Protein AF-A0A8J3KCS4-F1 (afdb_monomer_lite)

Foldseek 3Di:
DDDDDDPPPVPLLQVQLVLLVVLLCLLPVPQLVVLVPDQAQDPSNLVSLVVSLVSLQVCLVSVDPVSVVLNVLSVVLSVCRNVVNSVSNNVSSVVSSVVSNCRSPDGPDPPPPPPPPDDPDDDDD

Structure (mmCIF, N/CA/C/O backbone):
data_AF-A0A8J3KCS4-F1
#
_entry.id   AF-A0A8J3KCS4-F1
#
loop_
_atom_site.group_PDB
_atom_site.id
_atom_site.type_symbol
_atom_site.label_atom_id
_atom_site.label_alt_id
_atom_site.label_comp_id
_atom_site.label_asym_id
_atom_site.label_entity_id
_atom_site.label_seq_id
_atom_site.pdbx_PDB_ins_code
_atom_site.Cartn_x
_atom_site.Cartn_y
_atom_site.Cartn_z
_atom_site.occupancy
_atom_site.B_iso_or_equiv
_atom_site.auth_seq_id
_atom_site.auth_comp_id
_atom_site.auth_asym_id
_atom_site.auth_atom_id
_atom_site.pdbx_PDB_model_num
ATOM 1 N N . MET A 1 1 ? 35.657 15.612 -27.849 1.00 50.19 1 MET A N 1
ATOM 2 C CA . MET A 1 1 ? 34.357 14.902 -27.858 1.00 50.19 1 MET A CA 1
ATOM 3 C C . MET A 1 1 ? 34.591 13.412 -28.071 1.00 50.19 1 MET A C 1
ATOM 5 O O . MET A 1 1 ? 34.916 13.033 -29.188 1.00 50.19 1 MET A O 1
ATOM 9 N N . ARG A 1 2 ? 34.515 12.596 -27.012 1.00 53.41 2 ARG A N 1
ATOM 10 C CA . ARG A 1 2 ? 34.306 11.131 -27.024 1.00 53.41 2 ARG A CA 1
ATOM 11 C C . ARG A 1 2 ? 34.453 10.611 -25.586 1.00 53.41 2 ARG A C 1
ATOM 13 O O . ARG A 1 2 ? 35.432 10.952 -24.937 1.00 53.41 2 ARG A O 1
ATOM 20 N N . GLY A 1 3 ? 33.507 9.787 -25.124 1.00 47.56 3 GLY A N 1
ATOM 21 C CA . GLY A 1 3 ? 33.759 8.844 -24.024 1.00 47.56 3 GLY A CA 1
ATOM 22 C C . GLY A 1 3 ? 33.026 9.048 -22.693 1.00 47.56 3 GLY A C 1
ATOM 23 O O . GLY A 1 3 ? 33.661 8.950 -21.655 1.00 47.56 3 GLY A O 1
ATOM 24 N N . LEU A 1 4 ? 31.707 9.268 -22.681 1.00 51.41 4 LEU A N 1
ATOM 25 C CA . LEU A 1 4 ? 30.894 9.105 -21.461 1.00 51.41 4 LEU A CA 1
ATOM 26 C C . LEU A 1 4 ? 29.549 8.455 -21.809 1.00 51.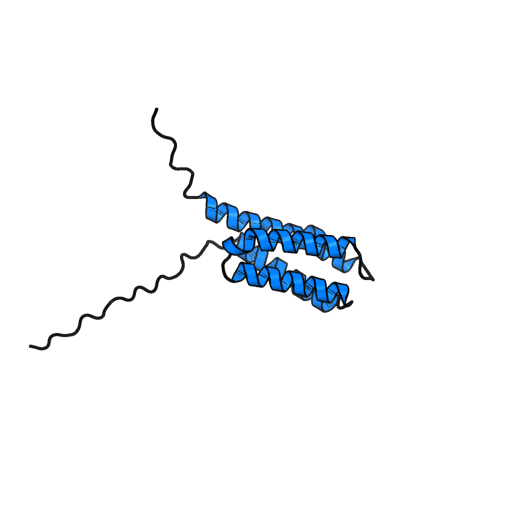41 4 LEU A C 1
ATOM 28 O O . LEU A 1 4 ? 28.532 9.136 -21.900 1.00 51.41 4 LEU A O 1
ATOM 32 N N . ARG A 1 5 ? 29.520 7.138 -22.057 1.00 54.06 5 ARG A N 1
ATOM 33 C CA . ARG A 1 5 ? 28.245 6.443 -22.324 1.00 54.06 5 ARG A CA 1
ATOM 34 C C . ARG A 1 5 ? 28.141 5.028 -21.747 1.00 54.06 5 ARG A C 1
ATOM 36 O O . ARG A 1 5 ? 27.484 4.178 -22.330 1.00 54.06 5 ARG A O 1
ATOM 43 N N . TRP A 1 6 ? 28.755 4.782 -20.585 1.00 49.56 6 TRP A N 1
ATOM 44 C CA . TRP A 1 6 ? 28.728 3.463 -19.922 1.00 49.56 6 TRP A CA 1
ATOM 45 C C . TRP A 1 6 ? 27.995 3.415 -18.564 1.00 49.56 6 TRP A C 1
ATOM 47 O O . TRP A 1 6 ? 27.843 2.337 -18.007 1.00 49.56 6 TRP A O 1
ATOM 57 N N . LYS A 1 7 ? 27.464 4.526 -18.024 1.00 48.66 7 LYS A N 1
ATOM 58 C CA . LYS A 1 7 ? 26.817 4.541 -16.684 1.00 48.66 7 LYS A CA 1
ATOM 59 C C . LYS A 1 7 ? 25.332 4.130 -16.635 1.00 48.66 7 LYS A C 1
ATOM 61 O O . LYS A 1 7 ? 24.694 4.295 -15.595 1.00 48.66 7 LYS A O 1
ATOM 66 N N . GLN A 1 8 ? 24.758 3.617 -17.725 1.00 51.81 8 GLN A N 1
ATOM 67 C CA . GLN A 1 8 ? 23.309 3.363 -17.817 1.00 51.81 8 GLN A CA 1
ATOM 68 C C . GLN A 1 8 ? 22.873 1.903 -17.613 1.00 51.81 8 GLN A C 1
ATOM 70 O O . GLN A 1 8 ? 21.688 1.676 -17.389 1.00 51.81 8 GLN A O 1
ATOM 75 N N . CYS A 1 9 ? 23.784 0.926 -17.573 1.00 44.69 9 CYS A N 1
ATOM 76 C CA . CYS A 1 9 ? 23.394 -0.485 -17.421 1.00 44.69 9 CYS A CA 1
ATOM 77 C C . CYS A 1 9 ? 23.197 -0.955 -15.960 1.00 44.69 9 CYS A C 1
ATOM 79 O O . CYS A 1 9 ? 22.581 -1.993 -15.747 1.00 44.69 9 CYS A O 1
ATOM 81 N N . GLU A 1 10 ? 23.630 -0.190 -14.947 1.00 49.97 10 GLU A N 1
ATOM 82 C CA . GLU A 1 10 ? 23.449 -0.525 -13.510 1.00 49.97 10 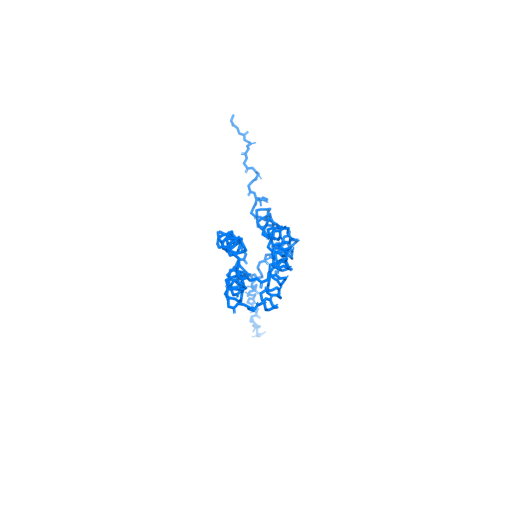GLU A CA 1
ATOM 83 C C . GLU A 1 10 ? 22.239 0.165 -12.840 1.00 49.97 10 GLU A C 1
ATOM 85 O O . GLU A 1 10 ? 21.895 -0.102 -11.684 1.00 49.97 10 GLU A O 1
ATOM 90 N N . GLN A 1 11 ? 21.567 1.069 -13.555 1.00 57.06 11 GLN A N 1
ATOM 91 C CA . GLN A 1 11 ? 20.536 1.950 -12.994 1.00 57.06 11 GLN A CA 1
ATOM 92 C C . GLN A 1 11 ? 19.191 1.271 -12.648 1.00 57.06 11 GLN A C 1
ATOM 94 O O . GLN A 1 11 ? 18.648 1.577 -11.583 1.00 57.06 11 GLN A O 1
ATOM 99 N N . PRO A 1 12 ? 18.624 0.349 -13.456 1.00 60.28 12 PRO A N 1
ATOM 100 C CA . PRO A 1 12 ? 17.255 -0.121 -13.219 1.00 60.28 12 PRO A CA 1
ATOM 101 C C . PRO A 1 12 ? 17.144 -1.036 -11.993 1.00 60.28 12 PRO A C 1
ATOM 103 O O . PRO A 1 12 ? 16.191 -0.932 -11.224 1.00 60.28 12 PRO A O 1
ATOM 106 N N . VAL A 1 13 ? 18.156 -1.875 -11.746 1.00 67.06 13 VAL A N 1
ATOM 107 C CA . VAL A 1 13 ? 18.213 -2.749 -10.561 1.00 67.06 13 VAL A CA 1
ATOM 108 C C . VAL A 1 13 ? 18.321 -1.929 -9.276 1.00 67.06 13 VAL A C 1
ATOM 110 O O . VAL A 1 13 ? 17.686 -2.234 -8.266 1.00 67.06 13 VAL A O 1
ATOM 113 N N . THR A 1 14 ? 19.101 -0.851 -9.327 1.00 77.38 14 THR A N 1
ATOM 114 C CA . THR A 1 14 ? 19.279 0.064 -8.200 1.00 77.38 14 THR A CA 1
ATOM 115 C C . THR A 1 14 ? 17.991 0.842 -7.912 1.00 77.38 14 THR A C 1
ATOM 117 O O . THR A 1 14 ? 17.617 0.991 -6.748 1.00 77.38 14 THR A O 1
ATOM 120 N N . ALA A 1 15 ? 17.274 1.282 -8.952 1.00 81.81 15 ALA A N 1
ATOM 121 C CA . ALA A 1 15 ? 15.989 1.967 -8.820 1.00 81.81 15 ALA A CA 1
ATOM 122 C C . ALA A 1 15 ? 14.897 1.056 -8.230 1.00 81.81 15 ALA A C 1
ATOM 124 O O . ALA A 1 15 ? 14.214 1.460 -7.290 1.00 81.81 15 ALA A O 1
ATOM 125 N N . LEU A 1 16 ? 14.795 -0.190 -8.710 1.00 86.50 16 LEU A N 1
ATOM 126 C CA . LEU A 1 16 ? 13.853 -1.202 -8.215 1.00 86.50 16 LEU A CA 1
ATOM 127 C C . LEU A 1 16 ? 13.994 -1.432 -6.707 1.00 86.50 16 LEU A C 1
ATOM 129 O O . LEU A 1 16 ? 13.022 -1.409 -5.948 1.00 86.50 16 LEU A O 1
ATOM 133 N N . ARG A 1 17 ? 15.238 -1.652 -6.275 1.00 90.12 17 ARG A N 1
ATOM 134 C CA . ARG A 1 17 ? 15.563 -1.943 -4.879 1.00 90.12 17 ARG A CA 1
ATOM 135 C C . ARG A 1 17 ? 15.322 -0.734 -3.988 1.00 90.12 17 ARG A C 1
ATOM 137 O O . ARG A 1 17 ? 14.808 -0.886 -2.883 1.00 90.12 17 ARG A O 1
ATOM 144 N N . ARG A 1 18 ? 15.647 0.467 -4.477 1.00 90.94 18 ARG A N 1
ATOM 145 C CA . ARG A 1 18 ? 15.422 1.720 -3.748 1.00 90.94 18 ARG A CA 1
ATOM 146 C C . ARG A 1 18 ? 13.936 2.017 -3.571 1.00 90.94 18 ARG A C 1
ATOM 148 O O . ARG A 1 18 ? 13.531 2.350 -2.464 1.00 90.94 18 ARG A O 1
ATOM 155 N N . ALA A 1 19 ? 13.123 1.830 -4.611 1.00 92.50 19 ALA A N 1
ATOM 156 C CA . ALA A 1 19 ? 11.674 1.987 -4.514 1.00 92.50 19 ALA A CA 1
ATOM 157 C C . ALA A 1 19 ? 11.070 1.026 -3.475 1.00 92.50 19 ALA A C 1
ATOM 159 O O . ALA A 1 19 ? 10.223 1.426 -2.675 1.00 92.50 19 ALA A O 1
ATOM 160 N N . ALA A 1 20 ? 11.552 -0.221 -3.437 1.00 94.88 20 ALA A N 1
ATOM 161 C CA . ALA A 1 20 ? 11.078 -1.216 -2.479 1.00 94.88 20 ALA A CA 1
ATOM 162 C C . ALA A 1 20 ? 11.527 -0.875 -1.051 1.00 94.88 20 ALA A C 1
ATOM 164 O O . ALA A 1 20 ? 10.746 -0.993 -0.111 1.00 94.88 20 ALA A O 1
ATOM 165 N N . TRP A 1 21 ? 12.761 -0.387 -0.891 1.00 95.19 21 TRP A N 1
ATOM 166 C CA . TRP A 1 21 ? 13.280 0.089 0.390 1.00 95.19 21 TRP A CA 1
ATOM 167 C C . TRP A 1 21 ? 12.495 1.292 0.926 1.00 95.19 21 TRP A C 1
ATOM 169 O O . TRP A 1 21 ? 12.115 1.297 2.091 1.00 95.19 21 TRP A O 1
ATOM 179 N N . HIS A 1 22 ? 12.193 2.283 0.082 1.00 94.38 22 HIS A N 1
ATOM 180 C CA . HIS A 1 22 ? 11.384 3.438 0.481 1.00 94.38 22 HIS A CA 1
ATOM 181 C C . HIS A 1 22 ? 9.969 3.023 0.893 1.00 94.38 22 HIS A C 1
ATOM 183 O O . HIS A 1 22 ? 9.491 3.461 1.935 1.00 94.38 22 HIS A O 1
ATOM 189 N N . GLY A 1 23 ? 9.331 2.122 0.136 1.00 95.44 23 GLY A N 1
ATOM 190 C CA . GLY A 1 23 ? 8.026 1.575 0.513 1.00 95.44 23 GLY A CA 1
ATOM 191 C C . GLY A 1 23 ? 8.082 0.814 1.840 1.00 95.44 23 GLY A C 1
ATOM 192 O O . GLY A 1 23 ? 7.210 0.978 2.687 1.00 95.44 23 GLY A O 1
ATOM 193 N N . TYR A 1 24 ? 9.132 0.015 2.059 1.00 96.81 24 TYR A N 1
ATOM 194 C CA . TYR A 1 24 ? 9.356 -0.660 3.336 1.00 96.81 24 TYR A CA 1
ATOM 195 C C . TYR A 1 24 ? 9.458 0.341 4.494 1.00 96.81 24 TYR A C 1
ATOM 197 O O . TYR A 1 24 ? 8.787 0.152 5.506 1.00 96.81 24 TYR A O 1
ATOM 205 N N . LEU A 1 25 ? 10.242 1.413 4.335 1.00 95.25 25 LEU A N 1
ATOM 206 C CA . LEU A 1 25 ? 10.384 2.458 5.350 1.00 95.25 25 LEU A CA 1
ATOM 207 C C . LEU A 1 25 ? 9.062 3.178 5.633 1.00 95.25 25 LEU A C 1
ATOM 209 O O . LEU A 1 25 ? 8.729 3.348 6.802 1.00 95.25 25 LEU A O 1
ATOM 213 N N . ALA A 1 26 ? 8.290 3.530 4.601 1.00 94.25 26 ALA A N 1
ATOM 214 C CA . ALA A 1 26 ? 6.964 4.129 4.770 1.00 94.25 26 ALA A CA 1
ATOM 215 C C . ALA A 1 26 ? 6.054 3.234 5.628 1.00 94.25 26 ALA A C 1
ATOM 217 O O . ALA A 1 26 ? 5.387 3.704 6.550 1.00 94.25 26 ALA A O 1
ATOM 218 N N . VAL A 1 27 ? 6.104 1.916 5.403 1.00 95.00 27 VAL A N 1
ATOM 219 C CA . VAL A 1 27 ? 5.338 0.968 6.212 1.00 95.00 27 VAL A CA 1
ATOM 220 C C . VAL A 1 27 ? 5.861 0.874 7.646 1.00 95.00 27 VAL A C 1
ATOM 222 O O . VAL A 1 27 ? 5.073 0.962 8.580 1.00 95.00 27 VAL A O 1
ATOM 225 N N . ILE A 1 28 ? 7.159 0.642 7.857 1.00 93.62 28 ILE A N 1
ATOM 226 C CA . ILE A 1 28 ? 7.669 0.330 9.202 1.00 93.62 28 ILE A CA 1
ATOM 227 C C . ILE A 1 28 ? 7.846 1.552 10.104 1.00 93.62 28 ILE A C 1
ATOM 229 O O . ILE A 1 28 ? 7.749 1.402 11.320 1.00 93.62 28 ILE A O 1
ATOM 233 N N . ALA A 1 29 ? 8.120 2.725 9.531 1.00 88.00 29 ALA A N 1
ATOM 234 C CA . ALA A 1 29 ? 8.382 3.951 10.279 1.00 88.00 29 ALA A CA 1
ATOM 235 C C . ALA A 1 29 ? 7.152 4.862 10.384 1.00 88.00 29 ALA A C 1
ATOM 237 O O . ALA A 1 29 ? 7.064 5.616 11.345 1.00 88.00 29 ALA A O 1
ATOM 238 N N . GLY A 1 30 ? 6.215 4.786 9.433 1.00 87.12 30 GLY A N 1
ATOM 239 C CA . GLY A 1 30 ? 4.982 5.579 9.451 1.00 87.12 30 GLY A CA 1
ATOM 240 C C . GLY A 1 30 ? 3.763 4.730 9.793 1.00 87.12 30 GLY A C 1
ATOM 241 O O . GLY A 1 30 ? 3.227 4.785 10.900 1.00 87.12 30 GLY A O 1
ATOM 242 N N . LEU A 1 31 ? 3.353 3.892 8.843 1.00 89.31 31 LEU A N 1
ATOM 243 C CA . LEU A 1 31 ? 2.049 3.232 8.871 1.00 89.31 31 LEU A CA 1
ATOM 244 C C . LEU A 1 31 ? 1.888 2.211 10.014 1.00 89.31 31 LEU A C 1
ATOM 246 O O . LEU A 1 31 ? 0.854 2.162 10.673 1.00 89.31 31 LEU A O 1
ATOM 250 N N . ALA A 1 32 ? 2.895 1.375 10.274 1.00 88.94 32 ALA A N 1
ATOM 251 C CA . ALA A 1 32 ? 2.805 0.319 11.282 1.00 88.94 32 ALA A CA 1
ATOM 252 C C . ALA A 1 32 ? 2.764 0.843 12.732 1.00 88.94 32 ALA A C 1
ATOM 254 O O . ALA A 1 32 ? 2.020 0.256 13.521 1.00 88.94 32 ALA A O 1
ATOM 255 N N . PRO A 1 33 ? 3.526 1.887 13.115 1.00 87.62 33 PRO A N 1
ATOM 256 C CA . PRO A 1 33 ? 3.317 2.600 14.374 1.00 87.62 33 PRO A CA 1
ATOM 257 C C . PRO A 1 33 ? 1.925 3.231 14.458 1.00 87.62 33 PRO A C 1
ATOM 259 O O . PRO A 1 33 ? 1.191 2.942 15.399 1.00 87.62 33 PRO A O 1
ATOM 262 N N . ALA A 1 34 ? 1.510 3.976 13.429 1.00 86.25 34 ALA A N 1
ATOM 263 C CA . ALA A 1 34 ? 0.219 4.663 13.426 1.00 86.25 34 ALA A CA 1
ATOM 264 C C . ALA A 1 34 ? -0.969 3.688 13.568 1.00 86.25 34 ALA A C 1
ATOM 266 O O . ALA A 1 34 ? -1.922 3.951 14.290 1.00 86.25 34 ALA A O 1
ATOM 267 N N . LEU A 1 35 ? -0.887 2.492 12.979 1.00 86.81 35 LEU A N 1
ATOM 268 C CA . LEU A 1 35 ? -1.899 1.444 13.156 1.00 86.81 35 LEU A CA 1
ATOM 269 C C . LEU A 1 35 ? -2.020 0.909 14.593 1.00 86.81 35 LEU A C 1
ATOM 271 O O . LEU A 1 35 ? -3.071 0.370 14.939 1.00 86.81 35 LEU A O 1
ATOM 275 N N . ARG A 1 36 ? -0.961 0.993 15.410 1.00 84.88 36 ARG A N 1
ATOM 276 C CA . ARG A 1 36 ? -0.974 0.516 16.806 1.00 84.88 36 ARG A CA 1
ATOM 277 C C . ARG A 1 36 ? -1.558 1.539 17.766 1.00 84.88 36 ARG A C 1
ATOM 279 O O . ARG A 1 36 ? -2.199 1.140 18.733 1.00 84.88 36 ARG A O 1
ATOM 286 N N . ASP A 1 37 ? -1.319 2.816 17.499 1.00 81.75 37 ASP A N 1
ATOM 287 C CA . ASP A 1 37 ? -1.607 3.893 18.447 1.00 81.75 37 ASP A CA 1
ATOM 288 C C . ASP A 1 37 ? -3.040 4.432 18.316 1.00 81.75 37 ASP A C 1
ATOM 290 O O . ASP A 1 37 ? -3.514 5.177 19.173 1.00 81.75 37 ASP A O 1
ATOM 294 N N . VAL A 1 38 ? -3.762 4.030 17.267 1.00 78.69 38 VAL A N 1
ATOM 295 C CA . VAL A 1 38 ? -5.077 4.578 16.938 1.00 78.69 38 VAL A CA 1
ATOM 296 C C . VAL A 1 38 ? -6.198 3.572 17.223 1.00 78.69 38 VAL A C 1
ATOM 298 O O . VAL A 1 38 ? -6.238 2.467 16.672 1.00 78.69 38 VAL A O 1
ATOM 301 N N . SER A 1 39 ? -7.166 4.001 18.036 1.00 69.25 39 SER A N 1
ATOM 302 C CA . SER A 1 39 ? -8.327 3.218 18.489 1.00 69.25 39 SER A CA 1
ATOM 303 C C . SER A 1 39 ? -9.565 3.310 17.579 1.00 69.25 39 SER A C 1
ATOM 305 O O . SER A 1 39 ? -10.436 2.446 17.658 1.00 69.25 39 SER A O 1
ATOM 307 N N . 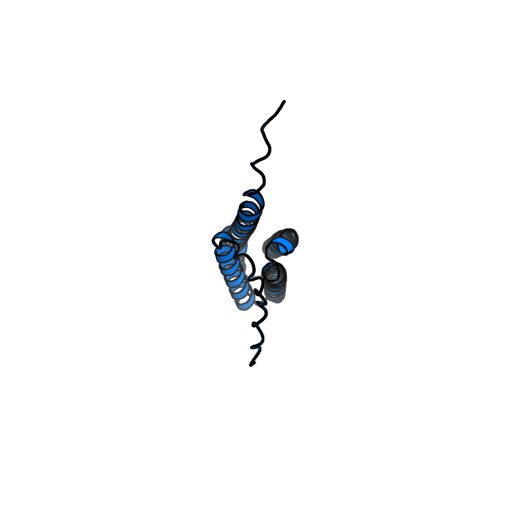THR A 1 40 ? -9.636 4.288 16.672 1.00 71.06 40 THR A N 1
ATOM 308 C CA . THR A 1 40 ? -10.713 4.456 15.673 1.00 71.06 40 THR A CA 1
ATOM 309 C C . THR A 1 40 ? -10.145 4.646 14.262 1.00 71.06 40 THR A C 1
ATOM 311 O O . THR A 1 40 ? -8.931 4.767 14.096 1.00 71.06 40 THR A O 1
ATOM 314 N N . PRO A 1 41 ? -10.946 4.590 13.183 1.00 72.62 41 PRO A N 1
ATOM 315 C CA . PRO A 1 41 ? -10.511 5.070 11.870 1.00 72.62 41 PRO A CA 1
ATOM 316 C C . PRO A 1 41 ? -9.993 6.498 11.996 1.00 72.62 41 PRO A C 1
ATOM 318 O O . PRO A 1 41 ? -10.643 7.340 12.609 1.00 72.62 41 PRO A O 1
ATOM 321 N N . ASP A 1 42 ? -8.789 6.715 11.487 1.00 86.69 42 ASP A N 1
ATOM 322 C CA . ASP A 1 42 ? -8.066 7.972 11.592 1.00 86.69 42 ASP A CA 1
ATOM 323 C C . ASP A 1 42 ? -7.660 8.414 10.189 1.00 86.69 42 ASP A C 1
ATOM 325 O O . ASP A 1 42 ? -7.219 7.610 9.354 1.00 86.69 42 ASP A O 1
ATOM 329 N N . GLU A 1 43 ? -7.895 9.693 9.913 1.00 88.12 43 GLU A N 1
ATOM 330 C CA . GLU A 1 43 ? -7.674 10.278 8.595 1.00 88.12 43 GLU A CA 1
ATOM 331 C C . GLU A 1 43 ? -6.190 10.277 8.225 1.00 88.12 43 GLU A C 1
ATOM 333 O O . GLU A 1 43 ? -5.864 10.037 7.062 1.00 88.12 43 GLU A O 1
ATOM 338 N N . GLN A 1 44 ? -5.287 10.446 9.199 1.00 89.50 44 GLN A N 1
ATOM 339 C CA . GLN A 1 44 ? -3.848 10.388 8.958 1.00 89.50 44 GLN A CA 1
ATOM 340 C C . GLN A 1 44 ? -3.438 8.982 8.518 1.00 89.50 44 GLN A C 1
ATOM 342 O O . GLN A 1 44 ? -2.739 8.837 7.520 1.00 89.50 44 GLN A O 1
ATOM 347 N N . VAL A 1 45 ? -3.909 7.931 9.195 1.00 90.88 45 VAL A N 1
ATOM 348 C CA . VAL A 1 45 ? -3.608 6.545 8.785 1.00 90.88 45 VAL A CA 1
ATOM 349 C C . VAL A 1 45 ? -4.153 6.240 7.386 1.00 90.88 45 VAL A C 1
ATOM 351 O O . VAL A 1 45 ? -3.480 5.594 6.583 1.00 90.88 45 VAL A O 1
ATOM 354 N N . THR A 1 46 ? -5.347 6.741 7.067 1.00 91.56 46 THR A N 1
ATOM 355 C CA . THR A 1 46 ? -5.950 6.590 5.731 1.00 91.56 46 THR A CA 1
ATOM 356 C C . THR A 1 46 ? -5.126 7.322 4.662 1.00 91.56 46 THR A C 1
ATOM 358 O O . THR A 1 46 ? -4.871 6.784 3.582 1.00 91.56 46 THR A O 1
ATOM 361 N N . ALA A 1 47 ? -4.627 8.523 4.966 1.00 91.62 47 ALA A N 1
ATOM 362 C CA . ALA A 1 47 ? -3.738 9.270 4.079 1.00 91.62 47 ALA A CA 1
ATOM 363 C C . ALA A 1 47 ? -2.392 8.554 3.861 1.00 91.62 47 ALA A C 1
ATOM 365 O O . ALA A 1 47 ? -1.902 8.503 2.732 1.00 91.62 47 ALA A O 1
ATOM 366 N N . GLU A 1 48 ? -1.820 7.945 4.902 1.00 92.81 48 GLU A N 1
ATOM 367 C CA . GLU A 1 48 ? -0.600 7.130 4.802 1.00 92.81 48 GLU A CA 1
ATOM 368 C C . GLU A 1 48 ? -0.815 5.898 3.905 1.00 92.81 48 GLU A C 1
ATOM 370 O O . GLU A 1 4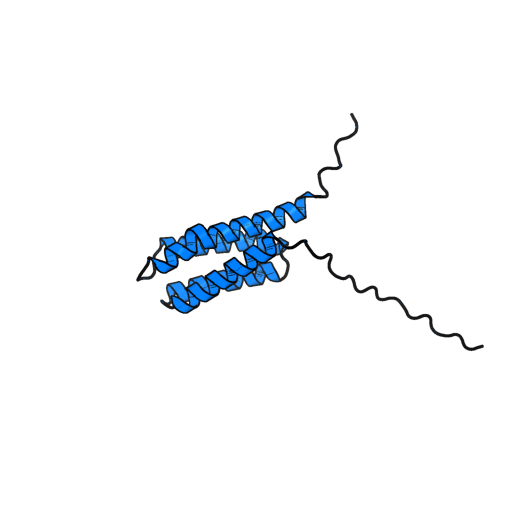8 ? 0.030 5.584 3.060 1.00 92.81 48 GLU A O 1
ATOM 375 N N . PHE A 1 49 ? -1.968 5.225 4.014 1.00 94.56 49 PHE A N 1
ATOM 376 C CA . PHE A 1 49 ? -2.337 4.147 3.090 1.00 94.56 49 PHE A CA 1
ATOM 377 C C . PHE A 1 49 ? -2.451 4.637 1.645 1.00 94.56 49 PHE A C 1
ATOM 379 O O . PHE A 1 49 ? -1.931 3.979 0.741 1.00 94.56 49 PHE A O 1
ATOM 386 N N . ALA A 1 50 ? -3.080 5.791 1.413 1.00 93.69 50 ALA A N 1
ATOM 387 C CA . ALA A 1 50 ? -3.208 6.370 0.080 1.00 93.69 50 ALA A CA 1
ATOM 388 C C . ALA A 1 50 ? -1.840 6.738 -0.521 1.00 93.69 50 ALA A C 1
ATOM 390 O O . ALA A 1 50 ? -1.557 6.403 -1.676 1.00 93.69 50 ALA A O 1
ATOM 391 N N . ALA A 1 51 ? -0.960 7.360 0.268 1.00 94.44 51 ALA A N 1
ATOM 392 C CA . ALA A 1 51 ? 0.399 7.704 -0.145 1.00 94.44 51 ALA A CA 1
ATOM 393 C C . ALA A 1 51 ? 1.220 6.452 -0.491 1.00 94.44 51 ALA A C 1
ATOM 395 O O . ALA A 1 51 ? 1.878 6.395 -1.536 1.00 94.44 51 ALA A O 1
ATOM 396 N N . LEU A 1 52 ? 1.131 5.411 0.342 1.00 96.00 52 LEU A N 1
ATOM 397 C CA . LEU A 1 52 ? 1.763 4.125 0.075 1.00 96.00 52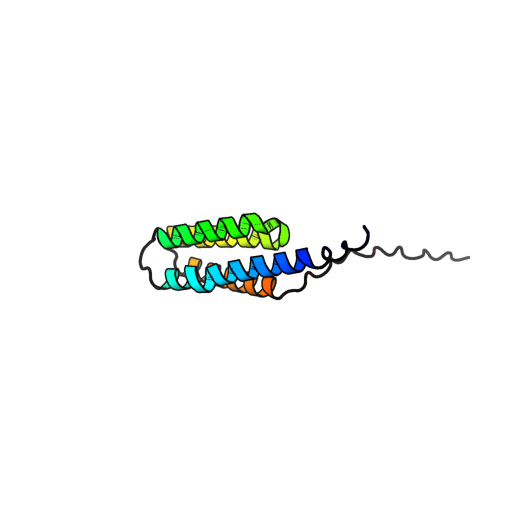 LEU A CA 1
ATOM 398 C C . LEU A 1 52 ? 1.193 3.465 -1.186 1.00 96.00 52 LEU A C 1
ATOM 400 O O . LEU A 1 52 ? 1.956 2.987 -2.023 1.00 96.00 52 LEU A O 1
ATOM 404 N N . GLY A 1 53 ? -0.129 3.460 -1.349 1.00 95.62 53 GLY A N 1
ATOM 405 C CA . GLY A 1 53 ? -0.804 2.930 -2.531 1.00 95.62 53 GLY A CA 1
ATOM 406 C C . GLY A 1 53 ? -0.335 3.614 -3.814 1.00 95.62 53 GLY A C 1
ATOM 407 O O . GLY A 1 53 ? 0.015 2.931 -4.777 1.00 95.62 53 GLY A O 1
ATOM 408 N N . ALA A 1 54 ? -0.234 4.945 -3.808 1.00 95.75 54 ALA A N 1
ATOM 409 C CA . ALA A 1 54 ? 0.282 5.722 -4.931 1.00 95.75 54 ALA A CA 1
ATOM 410 C C . ALA A 1 54 ? 1.748 5.380 -5.246 1.00 95.75 54 ALA A C 1
ATOM 412 O O . ALA A 1 54 ? 2.079 5.108 -6.402 1.00 95.75 54 ALA A O 1
ATOM 413 N N . HIS A 1 55 ? 2.615 5.313 -4.228 1.00 95.00 55 HIS A N 1
ATOM 414 C CA . HIS A 1 55 ? 4.017 4.900 -4.387 1.00 95.00 55 HIS A CA 1
ATOM 415 C C . HIS A 1 55 ? 4.131 3.506 -5.013 1.00 95.00 55 HIS A C 1
ATOM 417 O O . HIS A 1 55 ? 4.875 3.299 -5.973 1.00 95.00 55 HIS A O 1
ATOM 423 N N . LEU A 1 56 ? 3.361 2.543 -4.502 1.00 95.50 56 LEU A N 1
ATOM 424 C CA . LEU A 1 56 ? 3.341 1.181 -5.028 1.00 95.50 56 LEU A CA 1
ATOM 425 C C . LEU A 1 56 ? 2.822 1.137 -6.464 1.00 95.50 56 LEU A C 1
ATOM 427 O O . LEU A 1 56 ? 3.387 0.410 -7.274 1.00 95.50 56 LEU A O 1
ATOM 431 N N . HIS A 1 57 ? 1.798 1.923 -6.793 1.00 95.25 57 HIS A N 1
ATOM 432 C CA . HIS A 1 57 ? 1.225 1.972 -8.134 1.00 95.25 57 HIS A CA 1
ATOM 433 C C . HIS A 1 57 ? 2.223 2.521 -9.161 1.00 95.25 57 HIS A C 1
ATOM 435 O O . HIS A 1 57 ? 2.444 1.895 -10.197 1.00 95.25 57 HIS A O 1
ATOM 441 N N . VAL A 1 58 ? 2.898 3.631 -8.840 1.00 94.44 58 VAL A N 1
ATOM 442 C CA . VAL A 1 58 ? 3.933 4.241 -9.695 1.00 94.44 58 VAL A CA 1
ATOM 443 C C . VAL A 1 58 ? 5.070 3.259 -9.996 1.00 94.44 58 VAL A C 1
ATOM 445 O O . VAL A 1 58 ? 5.615 3.251 -11.100 1.00 94.44 58 VAL A O 1
ATOM 448 N N . HIS A 1 59 ? 5.422 2.404 -9.034 1.00 92.94 59 HIS A N 1
ATOM 449 C CA . HIS A 1 59 ? 6.528 1.457 -9.167 1.00 92.94 59 HIS A CA 1
ATOM 450 C C . HIS A 1 59 ? 6.102 0.023 -9.508 1.00 92.94 59 HIS A C 1
ATOM 452 O O . HIS A 1 59 ? 6.971 -0.825 -9.715 1.00 92.94 59 HIS A O 1
ATOM 458 N N . ALA A 1 60 ? 4.802 -0.260 -9.632 1.00 90.19 60 ALA A N 1
ATOM 459 C CA . ALA A 1 60 ? 4.286 -1.618 -9.800 1.00 90.19 60 ALA A CA 1
ATOM 460 C C . ALA A 1 60 ? 4.883 -2.319 -11.027 1.00 90.19 60 ALA A C 1
ATOM 462 O O . ALA A 1 60 ? 5.335 -3.460 -10.933 1.00 90.19 60 ALA A O 1
ATOM 463 N N . GLY A 1 61 ? 4.971 -1.606 -12.154 1.00 87.56 61 GLY A N 1
ATOM 464 C CA . GLY A 1 61 ? 5.541 -2.140 -13.393 1.00 87.56 61 GLY A CA 1
ATOM 465 C C . GLY A 1 61 ? 7.007 -2.570 -13.269 1.00 87.56 61 GLY A C 1
ATOM 466 O O . GLY A 1 61 ? 7.460 -3.416 -14.033 1.00 87.56 61 GLY A O 1
ATOM 467 N N . LEU A 1 62 ? 7.743 -2.047 -12.282 1.00 85.31 62 LEU A N 1
ATOM 468 C CA . LEU A 1 62 ? 9.140 -2.410 -12.054 1.00 85.31 62 LEU A CA 1
ATOM 469 C C . LEU A 1 62 ? 9.276 -3.800 -11.408 1.00 85.31 62 LEU A C 1
ATOM 471 O O . LEU A 1 62 ? 10.252 -4.498 -11.675 1.00 85.31 62 LEU A O 1
ATOM 475 N N . TRP A 1 63 ? 8.306 -4.220 -10.588 1.00 86.12 63 TRP A N 1
ATOM 476 C CA . TRP A 1 63 ? 8.321 -5.509 -9.876 1.00 86.12 63 TRP A CA 1
ATOM 477 C C . TRP A 1 63 ? 7.542 -6.624 -10.599 1.00 86.12 63 TRP A C 1
ATOM 479 O O . TRP A 1 63 ? 7.413 -7.723 -10.065 1.00 86.12 63 TRP A O 1
ATOM 489 N N . GLY A 1 64 ? 7.012 -6.374 -11.800 1.00 87.94 64 GLY A N 1
ATOM 490 C CA . GLY A 1 64 ? 6.189 -7.348 -12.524 1.00 87.94 64 GLY A CA 1
ATOM 491 C C . GLY A 1 64 ? 4.917 -7.711 -11.749 1.00 87.94 64 GLY A C 1
ATOM 492 O O . GLY A 1 64 ? 4.252 -6.837 -11.191 1.00 87.94 64 GLY A O 1
ATOM 493 N N . GLU A 1 65 ? 4.580 -9.003 -11.675 1.00 89.50 65 GLU A N 1
ATOM 494 C CA . GLU A 1 65 ? 3.394 -9.466 -10.934 1.00 89.50 65 GLU A CA 1
ATOM 495 C C . GLU A 1 65 ? 3.407 -9.074 -9.453 1.00 89.50 65 GLU A C 1
ATOM 49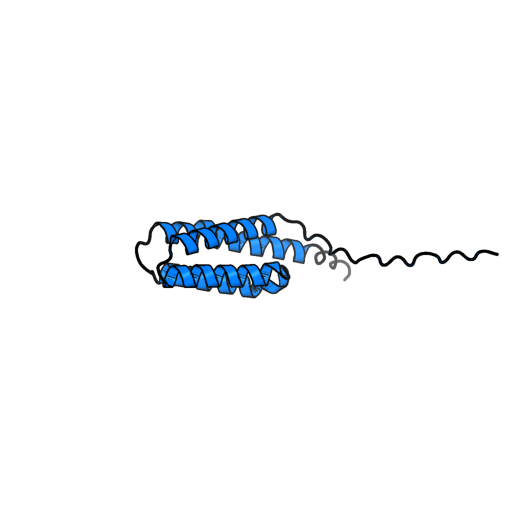7 O O . GLU A 1 65 ? 2.348 -8.828 -8.871 1.00 89.50 65 GLU A O 1
ATOM 502 N N . ASP A 1 66 ? 4.590 -8.991 -8.835 1.00 90.12 66 ASP A N 1
ATOM 503 C CA . ASP A 1 66 ? 4.699 -8.577 -7.439 1.00 90.12 66 ASP A CA 1
ATOM 504 C C . ASP A 1 66 ? 4.160 -7.163 -7.233 1.00 90.12 66 ASP A C 1
ATOM 506 O O . ASP A 1 66 ? 3.518 -6.900 -6.221 1.00 90.12 66 ASP A O 1
ATOM 510 N N . GLY A 1 67 ? 4.355 -6.261 -8.197 1.00 91.56 67 GLY A N 1
ATOM 511 C CA . GLY A 1 67 ? 3.909 -4.878 -8.075 1.00 91.56 67 GLY A CA 1
ATOM 512 C C . GLY A 1 67 ? 2.396 -4.751 -7.943 1.00 91.56 67 GLY A C 1
ATOM 513 O O . GLY A 1 67 ? 1.908 -4.100 -7.021 1.00 91.56 67 GLY A O 1
ATOM 514 N N . LEU A 1 68 ? 1.645 -5.434 -8.809 1.00 92.81 68 LEU A N 1
ATOM 515 C CA . LEU A 1 68 ? 0.180 -5.432 -8.752 1.00 92.81 68 LEU A CA 1
ATOM 516 C C . LEU A 1 68 ? -0.342 -6.094 -7.473 1.00 92.81 68 LEU A C 1
ATOM 518 O O . LEU A 1 68 ? -1.295 -5.604 -6.865 1.00 92.81 68 LEU A O 1
ATOM 522 N N . ARG A 1 69 ? 0.312 -7.172 -7.018 1.00 95.56 69 ARG A N 1
ATOM 523 C CA . ARG A 1 69 ? -0.033 -7.826 -5.747 1.00 95.56 69 ARG A CA 1
ATOM 524 C C . ARG A 1 69 ? 0.189 -6.894 -4.558 1.00 95.56 69 ARG A C 1
ATOM 526 O O . ARG A 1 69 ? -0.660 -6.843 -3.676 1.00 95.56 69 ARG A O 1
ATOM 533 N N . LEU A 1 70 ? 1.287 -6.137 -4.534 1.00 96.38 70 LEU A N 1
ATOM 534 C CA . LEU A 1 70 ? 1.561 -5.162 -3.474 1.00 96.38 70 LEU A CA 1
ATOM 535 C C . LEU A 1 70 ? 0.490 -4.065 -3.425 1.00 96.38 70 LEU A C 1
ATOM 537 O O . LEU A 1 70 ? 0.000 -3.756 -2.341 1.00 96.38 70 LEU A O 1
ATOM 541 N N . VAL A 1 71 ? 0.084 -3.524 -4.581 1.00 96.50 71 VAL A N 1
ATOM 542 C CA . VAL A 1 71 ? -0.999 -2.527 -4.668 1.00 96.50 71 VAL A CA 1
ATOM 543 C C . VAL A 1 71 ? -2.310 -3.096 -4.121 1.00 96.50 71 VAL A C 1
ATOM 545 O O . VAL A 1 71 ? -2.954 -2.463 -3.287 1.00 96.50 71 VAL A O 1
ATOM 548 N N . ALA A 1 72 ? -2.684 -4.311 -4.531 1.00 96.56 72 ALA A N 1
ATOM 549 C CA . ALA A 1 72 ? -3.908 -4.956 -4.061 1.00 96.56 72 ALA A CA 1
ATOM 550 C C . ALA A 1 72 ? -3.884 -5.234 -2.547 1.00 96.56 72 ALA A C 1
ATOM 552 O O . ALA A 1 72 ? -4.884 -5.022 -1.862 1.00 96.56 72 ALA A O 1
ATOM 553 N N . VAL A 1 73 ? -2.743 -5.675 -2.006 1.00 97.44 73 VAL A N 1
ATOM 554 C CA . VAL A 1 73 ? -2.576 -5.906 -0.562 1.00 97.44 73 VAL A CA 1
ATOM 555 C C . VAL A 1 73 ? -2.673 -4.597 0.222 1.00 97.44 73 VAL A C 1
ATOM 557 O O . VAL A 1 73 ? -3.338 -4.579 1.255 1.00 97.44 73 VAL A O 1
ATOM 560 N N . ALA A 1 74 ? -2.067 -3.509 -0.264 1.00 96.75 74 ALA A N 1
ATOM 561 C CA . ALA A 1 74 ? -2.165 -2.196 0.373 1.00 96.75 74 ALA A CA 1
ATOM 562 C C . ALA A 1 74 ? -3.613 -1.679 0.387 1.00 96.75 74 ALA A C 1
ATOM 564 O O . ALA A 1 74 ? -4.117 -1.322 1.448 1.00 96.75 74 ALA A O 1
ATOM 565 N N . ALA A 1 75 ? -4.315 -1.748 -0.749 1.00 96.75 75 ALA A N 1
ATOM 566 C CA . ALA A 1 75 ? -5.725 -1.365 -0.838 1.00 96.75 75 ALA A CA 1
ATOM 567 C C . ALA A 1 75 ? -6.624 -2.223 0.070 1.00 96.75 75 ALA A C 1
ATOM 569 O O . ALA A 1 75 ? -7.568 -1.727 0.681 1.00 96.75 75 ALA A O 1
ATOM 570 N N . ARG A 1 76 ? -6.331 -3.524 0.202 1.00 97.81 76 ARG A N 1
ATOM 571 C CA . ARG A 1 76 ? -7.086 -4.402 1.103 1.00 97.81 76 ARG A CA 1
ATOM 572 C C . ARG A 1 76 ? -6.821 -4.089 2.575 1.00 97.81 76 ARG A C 1
ATOM 574 O O . ARG A 1 76 ? -7.757 -4.152 3.367 1.00 97.81 76 ARG A O 1
ATOM 581 N N . ALA A 1 77 ? -5.577 -3.779 2.936 1.00 96.25 77 ALA A N 1
ATOM 582 C CA . ALA A 1 77 ? -5.213 -3.385 4.294 1.00 96.25 77 ALA A CA 1
ATOM 583 C C . ALA A 1 77 ? -5.902 -2.076 4.710 1.00 96.25 77 ALA A C 1
ATOM 585 O O . ALA A 1 77 ? -6.399 -1.990 5.834 1.00 96.25 77 ALA A O 1
ATOM 586 N N . ASP A 1 78 ? -5.990 -1.113 3.792 1.00 95.94 78 ASP A N 1
ATOM 587 C CA . ASP A 1 78 ? -6.736 0.134 3.973 1.00 95.94 78 ASP A CA 1
ATOM 588 C C . ASP A 1 78 ? -8.240 -0.128 4.148 1.00 95.94 78 ASP A C 1
ATOM 590 O O . ASP A 1 78 ? -8.835 0.236 5.160 1.00 95.94 78 ASP A O 1
ATOM 594 N N . ALA A 1 79 ? -8.851 -0.900 3.243 1.00 96.00 79 ALA A N 1
ATOM 595 C CA . ALA A 1 79 ? -10.267 -1.255 3.350 1.00 96.00 79 ALA A CA 1
ATOM 596 C C . ALA A 1 79 ? -10.610 -1.971 4.673 1.00 96.00 79 ALA A C 1
ATOM 598 O O . ALA A 1 79 ? -11.661 -1.720 5.260 1.00 96.00 79 ALA A O 1
ATOM 599 N N . MET A 1 80 ? -9.725 -2.847 5.164 1.00 95.38 80 MET A N 1
ATOM 600 C CA . MET A 1 80 ? -9.865 -3.476 6.484 1.00 95.38 80 MET A CA 1
ATOM 601 C C . MET A 1 80 ? -9.782 -2.447 7.614 1.00 95.38 80 MET A C 1
ATOM 603 O O . MET A 1 80 ? -10.600 -2.483 8.529 1.00 95.38 80 MET A O 1
ATOM 607 N N . PHE A 1 81 ? -8.841 -1.506 7.539 1.00 93.88 81 PHE A N 1
ATOM 608 C CA . PHE A 1 81 ? -8.694 -0.444 8.532 1.00 93.88 81 PHE A CA 1
ATOM 609 C C . PHE A 1 81 ? -9.937 0.451 8.621 1.00 93.88 81 PHE A C 1
ATOM 611 O O . PHE A 1 81 ? -10.423 0.704 9.729 1.00 93.88 81 PHE A O 1
ATOM 618 N N . VAL A 1 82 ? -10.462 0.879 7.468 1.00 92.81 82 VAL A N 1
ATOM 619 C CA . VAL A 1 82 ? -11.681 1.695 7.346 1.00 92.81 82 VAL A CA 1
ATOM 620 C C . VAL A 1 82 ? -12.904 0.940 7.869 1.00 92.81 82 VAL A C 1
ATOM 622 O O . VAL A 1 82 ? -13.734 1.519 8.563 1.00 92.81 82 VAL A O 1
ATOM 625 N N . ALA A 1 83 ? -12.988 -0.370 7.618 1.00 93.44 83 ALA A N 1
ATOM 626 C CA . ALA A 1 83 ? -14.038 -1.233 8.159 1.00 93.44 83 ALA A CA 1
ATOM 627 C C . ALA A 1 83 ? -13.886 -1.540 9.666 1.00 93.44 83 ALA A C 1
ATOM 629 O O . ALA A 1 83 ? -14.737 -2.219 10.239 1.00 93.44 83 ALA A O 1
ATOM 630 N N . GLY A 1 84 ? -12.810 -1.077 10.311 1.00 91.56 84 GLY A N 1
ATOM 631 C CA . GLY A 1 84 ? -12.524 -1.325 11.727 1.00 91.56 84 GLY A CA 1
ATOM 632 C C . GLY A 1 84 ? -11.785 -2.639 12.023 1.00 91.56 84 GLY A C 1
ATOM 633 O O . GLY A 1 84 ? -11.458 -2.898 13.180 1.00 91.56 84 GLY A O 1
ATOM 634 N N . ASP A 1 85 ? -11.444 -3.446 11.013 1.00 92.81 85 ASP A N 1
ATOM 635 C CA . ASP A 1 85 ? -10.628 -4.659 11.160 1.00 92.81 85 ASP A CA 1
ATOM 636 C C . ASP A 1 85 ? -9.132 -4.318 11.284 1.00 92.81 85 ASP A C 1
ATOM 638 O O . ASP A 1 85 ? -8.334 -4.396 10.341 1.00 92.81 85 ASP A O 1
ATOM 642 N N . ARG A 1 86 ? -8.738 -3.927 12.499 1.00 89.56 86 ARG A N 1
ATOM 643 C CA . ARG A 1 86 ? -7.351 -3.572 12.837 1.00 89.56 86 ARG A CA 1
ATOM 644 C C . ARG A 1 86 ? -6.403 -4.749 12.717 1.00 89.56 86 ARG A C 1
ATOM 646 O O . ARG A 1 86 ? -5.291 -4.598 12.212 1.00 89.56 86 ARG A O 1
ATOM 653 N N . THR A 1 87 ? -6.825 -5.918 13.188 1.00 92.12 87 THR A N 1
ATOM 654 C CA . THR A 1 87 ? -5.983 -7.113 13.189 1.00 92.12 87 THR A CA 1
ATOM 655 C C . THR A 1 87 ? -5.676 -7.545 11.761 1.00 92.12 87 THR A C 1
ATOM 657 O O . THR A 1 87 ? -4.502 -7.739 11.435 1.00 92.12 87 THR A O 1
ATOM 660 N N . GLY A 1 88 ? -6.691 -7.617 10.896 1.00 94.50 88 GLY A N 1
ATOM 661 C CA . GLY A 1 88 ? -6.523 -7.916 9.477 1.00 94.50 88 GLY A CA 1
ATOM 662 C C . GLY A 1 88 ? -5.630 -6.893 8.780 1.00 94.50 88 GLY A C 1
ATOM 663 O O . GLY A 1 88 ? -4.647 -7.268 8.132 1.00 94.50 88 GLY A O 1
ATOM 664 N N . SER A 1 89 ? -5.887 -5.600 9.002 1.00 95.12 89 SER A N 1
ATOM 665 C CA . SER A 1 89 ? -5.071 -4.520 8.437 1.00 95.12 89 SER A CA 1
ATOM 666 C C . SER A 1 89 ? -3.598 -4.592 8.870 1.00 95.12 89 SER A C 1
ATOM 668 O O . SER A 1 89 ? -2.694 -4.523 8.031 1.00 95.12 89 SER A O 1
ATOM 670 N N . MET A 1 90 ? -3.315 -4.822 10.158 1.00 93.75 90 MET A N 1
ATOM 671 C CA . MET A 1 90 ? -1.948 -4.984 10.668 1.00 93.75 90 MET A CA 1
ATOM 672 C C . MET A 1 90 ? -1.247 -6.217 10.093 1.00 93.75 90 MET A C 1
ATOM 674 O O . MET A 1 90 ? -0.046 -6.165 9.813 1.00 93.75 90 MET A O 1
ATOM 678 N N . VAL A 1 91 ? -1.959 -7.336 9.935 1.00 95.75 91 VAL A N 1
ATOM 679 C CA . VAL A 1 91 ? -1.399 -8.560 9.342 1.00 95.75 91 VAL A CA 1
ATOM 680 C C . VAL A 1 91 ? -0.987 -8.306 7.894 1.00 95.75 91 VAL A C 1
ATOM 682 O O . VAL A 1 91 ? 0.149 -8.615 7.524 1.00 95.75 91 VAL A O 1
ATOM 685 N N . LEU A 1 92 ? -1.858 -7.685 7.096 1.00 96.88 92 LEU A N 1
ATOM 686 C CA . LEU A 1 92 ? -1.552 -7.362 5.703 1.00 96.88 92 LEU A CA 1
ATOM 687 C C . LEU A 1 92 ? -0.443 -6.318 5.581 1.00 96.88 92 LEU A C 1
ATOM 689 O O . LEU A 1 92 ? 0.479 -6.503 4.790 1.00 96.88 92 LEU A O 1
ATOM 693 N N . THR A 1 93 ? -0.458 -5.282 6.417 1.00 96.31 93 THR A N 1
ATOM 694 C CA . THR A 1 93 ? 0.595 -4.259 6.452 1.00 96.31 93 THR A CA 1
ATOM 695 C C . THR A 1 93 ? 1.963 -4.868 6.784 1.00 96.31 93 THR A C 1
ATOM 697 O O . THR A 1 93 ? 2.967 -4.562 6.138 1.00 96.31 93 THR A O 1
ATOM 700 N N . ARG A 1 94 ? 2.033 -5.815 7.729 1.00 95.69 94 ARG A N 1
ATOM 701 C CA . ARG A 1 94 ? 3.277 -6.551 8.026 1.00 95.69 94 ARG A CA 1
ATOM 702 C C . ARG A 1 94 ? 3.717 -7.450 6.873 1.00 95.69 94 ARG A C 1
ATOM 704 O O . ARG A 1 94 ? 4.914 -7.522 6.584 1.00 95.69 94 ARG A O 1
ATOM 711 N N . ALA A 1 95 ? 2.782 -8.134 6.215 1.00 96.25 95 ALA A N 1
ATOM 712 C CA . ALA A 1 95 ? 3.086 -8.953 5.043 1.00 96.25 95 ALA A CA 1
ATOM 713 C C . ALA A 1 95 ? 3.644 -8.096 3.894 1.00 96.25 95 ALA A C 1
ATOM 715 O O . ALA A 1 95 ? 4.646 -8.468 3.276 1.00 96.25 95 ALA A O 1
ATOM 716 N N . LEU A 1 96 ? 3.056 -6.917 3.678 1.00 96.69 96 LEU A N 1
ATOM 717 C CA . LEU A 1 96 ? 3.496 -5.919 2.710 1.00 96.69 96 LEU A CA 1
ATOM 718 C C . LEU A 1 96 ? 4.926 -5.446 3.008 1.00 96.69 96 LEU A C 1
ATOM 720 O O . LEU A 1 96 ? 5.794 -5.551 2.140 1.00 96.69 96 LEU A O 1
ATOM 724 N N . ALA A 1 97 ? 5.211 -5.031 4.250 1.00 96.62 97 ALA A N 1
ATOM 725 C CA . ALA A 1 97 ? 6.566 -4.671 4.682 1.00 96.62 97 ALA A CA 1
ATOM 726 C C . ALA A 1 97 ? 7.568 -5.803 4.435 1.00 96.62 97 ALA A C 1
ATOM 728 O O . ALA A 1 97 ? 8.640 -5.576 3.873 1.00 96.62 97 ALA A O 1
ATOM 729 N N . ARG A 1 98 ? 7.224 -7.041 4.807 1.00 96.56 98 ARG A N 1
ATOM 730 C CA . ARG A 1 98 ? 8.111 -8.190 4.598 1.00 96.56 98 ARG A CA 1
ATOM 731 C C . ARG A 1 98 ? 8.416 -8.403 3.116 1.00 96.56 98 ARG A C 1
ATOM 733 O O . ARG A 1 98 ? 9.571 -8.656 2.771 1.00 96.56 98 ARG A O 1
ATOM 740 N N . ARG A 1 99 ? 7.415 -8.296 2.235 1.00 96.00 99 ARG A N 1
ATOM 741 C CA . ARG A 1 99 ? 7.619 -8.466 0.788 1.00 96.00 99 ARG A CA 1
ATOM 742 C C . ARG A 1 99 ? 8.471 -7.341 0.203 1.00 96.00 99 ARG A C 1
ATOM 744 O O . ARG A 1 99 ? 9.409 -7.637 -0.531 1.00 96.00 99 ARG A O 1
ATOM 751 N N . LEU A 1 100 ? 8.213 -6.090 0.581 1.00 95.62 100 LEU A N 1
ATOM 752 C CA . LEU A 1 100 ? 9.011 -4.929 0.169 1.00 95.62 100 LEU A CA 1
ATOM 753 C C . LEU A 1 100 ? 10.468 -5.039 0.629 1.00 95.62 100 LEU A C 1
ATOM 755 O O . LEU A 1 100 ? 11.387 -4.800 -0.155 1.00 95.62 100 LEU A O 1
ATOM 759 N N . PHE A 1 101 ? 10.700 -5.496 1.861 1.00 95.31 101 PHE A N 1
ATOM 760 C CA . PHE A 1 101 ? 12.047 -5.765 2.352 1.00 95.31 101 PHE A CA 1
ATOM 761 C C . PHE A 1 101 ? 12.759 -6.822 1.503 1.00 95.31 101 PHE A C 1
ATOM 763 O O . PHE A 1 101 ? 13.899 -6.608 1.091 1.00 95.31 101 PHE A O 1
ATOM 770 N N . ILE A 1 102 ? 12.092 -7.935 1.183 1.00 94.06 102 ILE A N 1
ATOM 771 C CA . ILE A 1 102 ? 12.656 -8.959 0.294 1.00 94.06 102 ILE A CA 1
ATOM 772 C C . ILE A 1 102 ? 13.019 -8.341 -1.062 1.00 94.06 102 ILE A C 1
ATOM 774 O O . ILE A 1 102 ? 14.174 -8.434 -1.462 1.00 94.06 102 ILE A O 1
ATOM 778 N N . LEU A 1 103 ? 12.096 -7.629 -1.712 1.00 92.12 103 LEU A N 1
ATOM 779 C CA . LEU A 1 103 ? 12.332 -6.988 -3.013 1.00 92.12 103 LEU A CA 1
ATOM 780 C C . LEU A 1 103 ? 13.476 -5.963 -2.984 1.00 92.12 103 LEU A C 1
ATOM 782 O O . LEU A 1 103 ? 14.227 -5.850 -3.949 1.00 92.12 103 LEU A O 1
ATOM 786 N N . SER A 1 104 ? 13.664 -5.253 -1.869 1.00 93.44 104 SER A N 1
ATOM 787 C CA . SER A 1 104 ? 14.787 -4.320 -1.702 1.00 93.44 104 SER A CA 1
ATOM 788 C C . SER A 1 104 ? 16.155 -5.012 -1.648 1.00 93.44 104 SER A C 1
ATOM 790 O O . SER A 1 104 ? 17.186 -4.410 -1.974 1.00 93.44 104 SER A O 1
ATOM 792 N N . ARG A 1 105 ? 16.185 -6.289 -1.250 1.00 90.50 105 ARG A N 1
ATOM 793 C CA . ARG A 1 105 ? 17.413 -7.085 -1.120 1.00 90.50 105 ARG A CA 1
ATOM 794 C C . ARG A 1 105 ? 17.617 -8.078 -2.258 1.00 90.50 105 ARG A C 1
ATOM 796 O O . ARG A 1 105 ? 18.753 -8.483 -2.484 1.00 90.50 105 ARG A O 1
ATOM 803 N N . SER A 1 106 ? 16.557 -8.453 -2.965 1.00 80.88 106 SER A N 1
ATOM 804 C CA . SER A 1 106 ? 16.623 -9.384 -4.084 1.00 80.88 106 SER A CA 1
ATOM 805 C C . SER A 1 106 ? 17.376 -8.779 -5.266 1.00 80.88 106 SER A C 1
ATOM 807 O O . SER A 1 106 ? 17.147 -7.639 -5.673 1.00 80.88 106 SER A O 1
ATOM 809 N N . THR A 1 107 ? 18.270 -9.570 -5.850 1.00 59.00 107 THR A N 1
ATOM 810 C CA . THR A 1 107 ? 18.752 -9.337 -7.208 1.00 59.00 107 THR A CA 1
ATOM 811 C C . THR A 1 107 ? 17.632 -9.723 -8.179 1.00 59.00 107 THR A C 1
ATOM 813 O O . THR A 1 107 ? 16.971 -10.738 -7.955 1.00 59.00 107 THR A O 1
ATOM 816 N N . PRO A 1 108 ? 17.365 -8.936 -9.238 1.00 56.62 108 PRO A N 1
ATOM 817 C CA . PRO A 1 108 ? 16.400 -9.324 -10.250 1.00 56.62 108 PRO A CA 1
ATOM 818 C C . PRO A 1 108 ? 16.941 -10.583 -10.912 1.00 56.62 108 PRO A C 1
ATOM 820 O O . PRO A 1 108 ? 17.922 -10.550 -11.656 1.00 56.62 108 PRO A O 1
ATOM 823 N N . THR A 1 109 ? 16.336 -11.716 -10.578 1.00 49.25 109 THR A N 1
ATOM 824 C CA . THR A 1 109 ? 16.586 -12.966 -11.271 1.00 49.25 109 THR A CA 1
ATOM 825 C C . THR A 1 109 ? 16.153 -12.741 -12.705 1.00 49.25 109 THR A C 1
ATOM 827 O O . THR A 1 109 ? 14.968 -12.549 -12.979 1.00 49.25 109 THR A O 1
ATOM 830 N N . ARG A 1 110 ? 17.143 -12.695 -13.602 1.00 44.56 110 ARG A N 1
ATOM 831 C CA . ARG A 1 110 ? 16.964 -12.791 -15.047 1.00 44.56 110 ARG A CA 1
ATOM 832 C C . ARG A 1 110 ? 15.937 -13.892 -15.276 1.00 44.56 110 ARG A C 1
ATOM 834 O O . ARG A 1 110 ? 16.208 -15.042 -14.939 1.00 44.56 110 ARG A O 1
ATOM 841 N N . SER A 1 111 ? 14.748 -13.501 -15.729 1.00 44.31 111 SER A N 1
ATOM 842 C CA . SER A 1 111 ? 13.671 -14.430 -16.046 1.00 44.31 111 SER A CA 1
ATOM 843 C C . SER A 1 111 ? 14.266 -15.568 -16.869 1.00 44.31 111 SER A C 1
ATOM 845 O O . SER A 1 111 ? 14.977 -15.306 -17.845 1.00 44.31 111 SER A O 1
ATOM 847 N N . GLN A 1 112 ? 14.063 -16.803 -16.411 1.00 44.09 112 GLN A N 1
ATOM 848 C CA . GLN A 1 112 ? 14.358 -18.012 -17.163 1.00 44.09 112 GLN A CA 1
ATOM 849 C C . GLN A 1 112 ? 13.605 -17.917 -18.491 1.00 44.09 112 GLN A C 1
ATOM 851 O O . GLN A 1 112 ? 12.434 -18.270 -18.588 1.00 44.09 112 GLN A O 1
ATOM 856 N N . GLY A 1 113 ? 14.284 -17.412 -19.520 1.00 41.47 113 GLY A N 1
ATOM 857 C CA . GLY A 1 113 ? 13.953 -17.751 -20.888 1.00 41.47 113 GLY A CA 1
ATOM 858 C C . GLY A 1 113 ? 14.185 -19.245 -20.995 1.00 41.47 113 GLY A C 1
ATOM 859 O O . GLY A 1 113 ? 15.330 -19.687 -20.908 1.00 41.47 113 GLY A O 1
ATOM 860 N N . GLY A 1 114 ? 13.094 -20.005 -21.072 1.00 43.69 114 GLY A N 1
ATOM 861 C CA . GLY A 1 114 ? 13.132 -21.414 -21.411 1.00 43.69 114 GLY A CA 1
ATOM 862 C C . GLY A 1 114 ? 13.937 -21.560 -22.690 1.00 43.69 114 GLY A C 1
ATOM 863 O O . GLY A 1 114 ? 13.505 -21.142 -23.761 1.00 43.69 114 GLY A O 1
ATOM 864 N N . GLU A 1 115 ? 15.148 -22.080 -22.539 1.00 47.88 115 GLU A N 1
ATOM 865 C CA . GLU A 1 115 ? 15.958 -22.591 -23.625 1.00 47.88 115 GLU A CA 1
ATOM 866 C C . GLU A 1 115 ? 15.217 -23.820 -24.146 1.00 47.88 115 GLU A C 1
ATOM 868 O O . GLU A 1 115 ? 15.419 -24.943 -23.685 1.00 47.88 115 GLU A O 1
ATOM 873 N N . ASP A 1 116 ? 14.275 -23.569 -25.053 1.00 50.53 116 ASP A N 1
ATOM 874 C CA . ASP A 1 116 ? 13.622 -24.582 -25.864 1.00 50.53 116 ASP A CA 1
ATOM 875 C C . ASP A 1 116 ? 14.686 -25.105 -26.830 1.00 50.53 116 ASP A C 1
ATOM 877 O O . ASP A 1 116 ? 14.883 -24.617 -27.944 1.00 50.53 116 ASP A O 1
ATOM 881 N N . ARG A 1 117 ? 15.520 -26.004 -26.308 1.00 53.62 117 ARG A N 1
ATOM 882 C CA . ARG A 1 117 ? 16.601 -26.640 -27.043 1.00 53.62 117 ARG A CA 1
ATOM 883 C C . ARG A 1 117 ? 15.950 -27.744 -27.886 1.00 53.62 117 ARG A C 1
ATOM 885 O O . ARG A 1 117 ? 15.490 -28.731 -27.305 1.00 53.62 117 ARG A O 1
ATOM 892 N N . PRO A 1 118 ? 15.888 -27.631 -29.226 1.00 57.44 118 PRO A N 1
ATOM 893 C CA . PRO A 1 118 ? 15.321 -28.696 -30.037 1.00 57.44 118 PRO A CA 1
ATOM 894 C C . PRO A 1 118 ? 16.178 -29.955 -29.869 1.00 57.44 118 PRO A C 1
ATOM 896 O O . PRO A 1 118 ? 17.397 -29.932 -30.059 1.00 57.44 118 PRO A O 1
ATOM 899 N N . ARG A 1 119 ? 15.536 -31.061 -29.473 1.00 62.31 119 ARG A N 1
ATOM 900 C CA . ARG A 1 119 ? 16.160 -32.389 -29.452 1.00 62.31 119 ARG A CA 1
ATOM 901 C C . ARG A 1 119 ? 16.636 -32.728 -30.872 1.00 62.31 119 ARG A C 1
ATOM 903 O O . ARG A 1 119 ? 15.819 -32.648 -31.790 1.00 62.31 119 ARG A O 1
ATOM 910 N N . PRO A 1 120 ? 17.894 -33.151 -31.079 1.00 60.16 120 PRO A N 1
ATOM 911 C CA . PRO A 1 120 ? 18.285 -33.729 -32.354 1.00 60.16 120 PRO A CA 1
ATOM 912 C C . PRO A 1 120 ? 17.511 -35.037 -32.551 1.00 60.16 120 PRO A C 1
ATOM 914 O O . PRO A 1 120 ? 17.646 -35.985 -31.775 1.00 60.16 120 PRO A O 1
ATOM 917 N N . SER A 1 121 ? 16.653 -35.043 -33.571 1.00 63.06 121 SER A N 1
ATOM 918 C CA . SER A 1 121 ? 15.986 -36.237 -34.078 1.00 63.06 121 SER A CA 1
ATOM 919 C C . SER A 1 121 ? 17.056 -37.210 -34.563 1.00 63.06 121 SER A C 1
ATOM 921 O O . SER A 1 121 ? 17.874 -36.864 -35.416 1.00 63.06 121 SER A O 1
ATOM 923 N N . GLY A 1 122 ? 17.080 -38.405 -33.975 1.00 59.22 122 GLY A N 1
ATOM 924 C CA . GLY A 1 122 ? 17.946 -39.486 -34.415 1.00 59.22 122 GLY A CA 1
ATOM 925 C C . GLY A 1 122 ? 17.595 -39.885 -35.844 1.00 59.22 122 GLY A C 1
ATOM 926 O O . GLY A 1 122 ? 16.517 -40.417 -36.096 1.00 59.22 122 GLY A O 1
ATOM 927 N N . ALA A 1 123 ? 18.519 -39.646 -36.769 1.00 51.59 123 ALA A N 1
ATOM 928 C CA . ALA A 1 123 ? 18.556 -40.360 -38.031 1.00 51.59 123 ALA A CA 1
ATOM 929 C C . ALA A 1 123 ? 19.190 -41.728 -37.754 1.00 51.59 123 ALA A C 1
ATOM 931 O O . ALA A 1 123 ? 20.402 -41.838 -37.576 1.00 51.59 123 ALA A O 1
ATOM 932 N N . ALA A 1 124 ? 18.342 -42.747 -37.644 1.00 50.97 124 ALA A N 1
ATOM 933 C CA . ALA A 1 124 ? 18.748 -44.127 -37.836 1.00 50.97 124 ALA A CA 1
ATOM 934 C C . ALA A 1 124 ? 18.916 -44.355 -39.345 1.00 50.97 124 ALA A C 1
ATOM 936 O O . ALA A 1 124 ? 17.974 -44.139 -40.111 1.00 50.97 124 ALA A O 1
ATOM 937 N N . GLY A 1 125 ? 20.120 -44.752 -39.742 1.00 53.62 125 GLY A N 1
ATOM 938 C CA . GLY A 1 125 ? 20.492 -45.244 -41.062 1.00 53.62 125 GLY A CA 1
ATOM 939 C C . GLY A 1 125 ? 21.601 -46.262 -40.885 1.00 53.62 125 GLY A C 1
ATOM 940 O O . GLY A 1 125 ? 22.500 -45.974 -40.062 1.00 53.62 125 GLY A O 1
#

Secondary structure (DSSP, 8-state):
------TTSSHHHHHHHHHHHHHHHIIIIIIHHHHHH-SS--HHHHHHHHHHHHHHHHHGGGSTHHHHHHHHHHHHHHHHHHTT-HHHHHHHHHHHHHHHHHHHH--------------------

Radius of gyration: 20.9 Å; chains: 1; bounding box: 48×60×60 Å

Organism: NCBI:txid310353

pLDDT: mean 81.57, std 18.06, range [41.47, 97.81]

Sequence (125 aa):
MRGLRWKQCEQPVTALRRAAWHGYLAVIAGLAPALRDVSTPDEQVTAEFAALGAHLHVHAGLWGEDGLRLVAVAARADAMFVAGDRTGSMVLTRALARRLFILSRSTPTRSQGGEDRPRPSGAAG